Protein AF-A0A937XR87-F1 (afdb_monomer_lite)

Sequence (76 aa):
MRRAGEVTLRAELFIAIGSSLVVEPAASFPRIAKSNGASLVIINREPTPLDELADAVIRRPIGETLNALLGRLGYE

Structure (mmCIF, N/CA/C/O backbone):
data_AF-A0A937XR87-F1
#
_entry.id   AF-A0A937XR87-F1
#
loop_
_atom_site.group_PDB
_atom_site.id
_atom_site.type_symbol
_atom_site.label_atom_id
_atom_site.label_alt_id
_atom_site.label_comp_id
_atom_site.label_asym_id
_atom_site.label_entity_id
_atom_site.label_seq_id
_atom_site.pdbx_PDB_ins_code
_atom_site.Cartn_x
_atom_site.Cartn_y
_atom_site.Cartn_z
_atom_site.occupancy
_atom_site.B_iso_or_equiv
_atom_site.auth_seq_id
_atom_site.auth_comp_id
_atom_site.auth_asym_id
_atom_site.auth_atom_id
_atom_site.pdbx_PDB_model_num
ATOM 1 N N . MET A 1 1 ? -6.482 16.932 -2.331 1.00 90.38 1 MET A N 1
ATOM 2 C CA . MET A 1 1 ? -6.099 16.329 -1.033 1.00 90.38 1 MET A CA 1
ATOM 3 C C . MET A 1 1 ? -7.284 16.007 -0.124 1.00 90.38 1 MET A C 1
ATOM 5 O O . MET A 1 1 ? -7.374 14.859 0.276 1.00 90.38 1 MET A O 1
ATOM 9 N N . ARG A 1 2 ? -8.237 16.920 0.143 1.00 95.88 2 ARG A N 1
ATOM 10 C CA . ARG A 1 2 ? -9.395 16.649 1.034 1.00 95.88 2 ARG A CA 1
ATOM 11 C C . ARG A 1 2 ? -10.150 15.342 0.734 1.00 95.88 2 ARG A C 1
ATOM 13 O O . ARG A 1 2 ? -10.232 14.481 1.599 1.00 95.88 2 ARG A O 1
ATOM 20 N N . ARG A 1 3 ? -10.626 15.163 -0.506 1.00 97.50 3 ARG A N 1
ATOM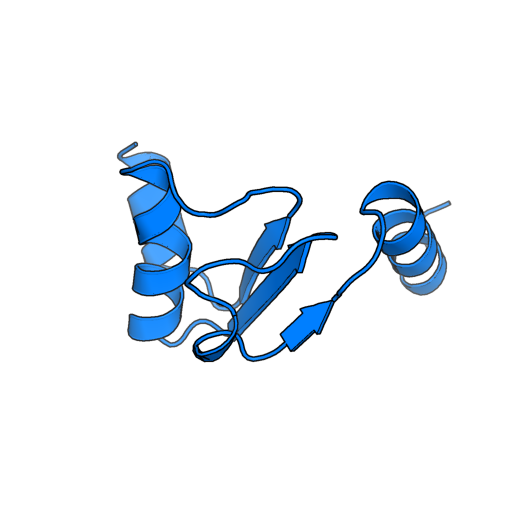 21 C CA . ARG A 1 3 ? -11.361 13.949 -0.914 1.00 97.50 3 ARG A CA 1
ATOM 22 C C . ARG A 1 3 ? -10.550 12.665 -0.704 1.00 97.50 3 ARG A C 1
ATOM 24 O O . ARG A 1 3 ? -11.119 11.665 -0.298 1.00 97.50 3 ARG A O 1
ATOM 31 N N . ALA A 1 4 ? -9.240 12.702 -0.964 1.00 97.19 4 ALA A N 1
ATOM 32 C CA . ALA A 1 4 ? -8.358 11.555 -0.749 1.00 97.19 4 ALA A CA 1
ATOM 33 C C . ALA A 1 4 ? -8.287 11.181 0.740 1.00 97.19 4 ALA A C 1
ATOM 35 O O . ALA A 1 4 ? -8.416 10.009 1.073 1.00 97.19 4 ALA A O 1
ATOM 36 N N . GLY A 1 5 ? -8.184 12.169 1.636 1.00 97.19 5 GLY A N 1
ATOM 37 C CA . GLY A 1 5 ? -8.250 11.937 3.082 1.00 97.19 5 GLY A CA 1
ATOM 38 C C . GLY A 1 5 ? -9.593 11.354 3.531 1.00 97.19 5 GLY A C 1
ATOM 39 O O . GLY A 1 5 ? -9.618 10.380 4.274 1.00 97.19 5 GLY A O 1
ATOM 40 N N . GLU A 1 6 ? -10.710 11.882 3.026 1.00 97.75 6 GLU A N 1
ATOM 41 C CA . GLU A 1 6 ? -12.056 11.388 3.367 1.00 97.75 6 GLU A CA 1
ATOM 42 C C . GLU A 1 6 ? -12.271 9.924 2.971 1.00 97.75 6 GLU A C 1
ATOM 44 O O . GLU A 1 6 ? -12.817 9.157 3.761 1.00 97.75 6 GLU A O 1
ATOM 49 N N . VAL A 1 7 ? -11.837 9.522 1.771 1.00 97.94 7 VAL A N 1
ATOM 50 C CA . VAL A 1 7 ? -11.944 8.114 1.348 1.00 97.94 7 VAL A CA 1
ATOM 51 C C . VAL A 1 7 ? -10.935 7.223 2.072 1.00 97.94 7 VAL A C 1
ATOM 53 O O . VAL A 1 7 ? -11.263 6.086 2.379 1.00 97.94 7 VAL A O 1
ATOM 56 N N . THR A 1 8 ? -9.752 7.746 2.418 1.00 98.25 8 THR A N 1
ATOM 57 C CA . THR A 1 8 ? -8.732 7.025 3.203 1.00 98.25 8 THR A CA 1
ATOM 58 C C . THR A 1 8 ? -9.280 6.610 4.568 1.00 98.25 8 THR A C 1
ATOM 60 O O . THR A 1 8 ? -9.123 5.463 4.967 1.00 98.25 8 THR A O 1
ATOM 63 N N . LEU A 1 9 ? -9.984 7.513 5.258 1.00 97.94 9 LEU A N 1
ATOM 64 C CA . LEU A 1 9 ? -10.585 7.250 6.574 1.00 97.94 9 LEU A CA 1
ATOM 65 C C . LEU A 1 9 ? -11.793 6.299 6.537 1.00 97.94 9 LEU A C 1
ATOM 67 O O . LEU A 1 9 ? -12.322 5.934 7.582 1.00 97.94 9 LEU A O 1
ATOM 71 N N . ARG A 1 10 ? -12.276 5.931 5.351 1.00 97.69 10 ARG A N 1
ATOM 72 C CA . ARG A 1 10 ? -13.397 4.996 5.172 1.00 97.69 10 ARG A CA 1
ATOM 73 C C . ARG A 1 10 ? -12.976 3.703 4.483 1.00 97.69 10 ARG A C 1
ATOM 75 O O . ARG A 1 10 ? -13.820 2.846 4.252 1.00 97.69 10 ARG A O 1
ATOM 82 N N . ALA A 1 11 ? -11.708 3.588 4.098 1.00 98.19 11 ALA A N 1
ATOM 83 C CA . ALA A 1 11 ? -11.211 2.431 3.383 1.00 98.19 11 ALA A CA 1
ATOM 84 C C . ALA A 1 11 ? -11.095 1.235 4.332 1.00 98.19 11 ALA A C 1
ATOM 86 O O . ALA A 1 11 ? -10.516 1.345 5.407 1.00 98.19 11 ALA A O 1
ATOM 87 N N . GLU A 1 12 ? -11.595 0.084 3.895 1.00 98.50 12 GLU A N 1
ATOM 88 C CA . GLU A 1 12 ? -11.328 -1.213 4.534 1.00 98.50 12 GLU A CA 1
ATOM 89 C C . GLU A 1 12 ? -10.091 -1.885 3.914 1.00 98.50 12 GLU A C 1
ATOM 91 O O . GLU A 1 12 ? -9.411 -2.690 4.547 1.00 98.50 12 GLU A O 1
ATOM 96 N N . LEU A 1 13 ? -9.766 -1.504 2.675 1.00 98.44 13 LEU A N 1
ATOM 97 C CA . LEU A 1 13 ? -8.593 -1.927 1.925 1.00 98.44 13 LEU A CA 1
ATOM 98 C C . LEU A 1 13 ? -7.970 -0.712 1.234 1.00 98.44 13 LEU A C 1
ATOM 100 O O . LEU A 1 13 ? -8.645 0.020 0.509 1.00 98.44 13 LEU A O 1
ATOM 104 N N . PHE A 1 14 ? -6.667 -0.533 1.419 1.00 98.50 14 PHE A N 1
ATOM 105 C CA . PHE A 1 14 ? -5.863 0.461 0.727 1.00 98.50 14 PHE A CA 1
ATOM 106 C C . PHE A 1 14 ? -4.789 -0.248 -0.100 1.00 98.50 14 PHE A C 1
ATOM 108 O O . PHE A 1 14 ? -3.976 -0.996 0.442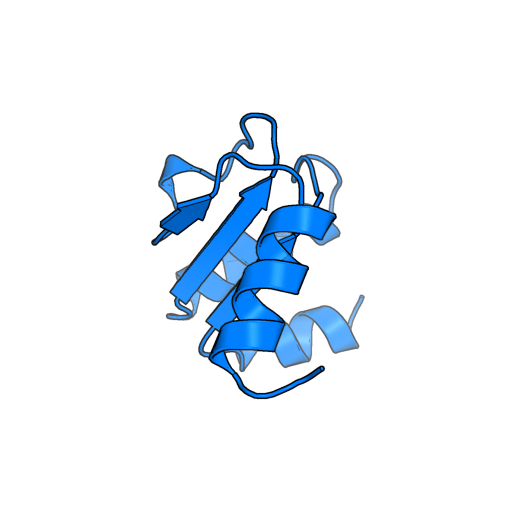 1.00 98.50 14 PHE A O 1
ATOM 115 N N . ILE A 1 15 ? -4.764 0.000 -1.412 1.00 97.94 15 ILE A N 1
ATOM 116 C CA . ILE A 1 15 ? -3.759 -0.575 -2.312 1.00 97.94 15 ILE A CA 1
ATOM 117 C C . ILE A 1 15 ? -2.863 0.545 -2.841 1.00 97.94 15 ILE A C 1
ATOM 119 O O . ILE A 1 15 ? -3.310 1.402 -3.605 1.00 97.94 15 ILE A O 1
ATOM 123 N N . ALA A 1 16 ? -1.591 0.539 -2.449 1.00 97.44 16 ALA A N 1
ATOM 124 C CA . ALA A 1 16 ? -0.577 1.418 -3.018 1.00 97.44 16 ALA A CA 1
ATOM 125 C C . ALA A 1 16 ? 0.101 0.711 -4.196 1.00 97.44 16 ALA A C 1
ATOM 127 O O . ALA A 1 16 ? 0.787 -0.293 -4.015 1.00 97.44 16 ALA A O 1
ATOM 128 N N . ILE A 1 17 ? -0.091 1.227 -5.408 1.00 96.88 17 ILE A N 1
ATOM 129 C CA . ILE A 1 17 ? 0.392 0.599 -6.642 1.00 96.88 17 ILE A CA 1
ATOM 130 C C . ILE A 1 17 ? 1.366 1.549 -7.337 1.00 96.88 17 ILE A C 1
ATOM 132 O O . ILE A 1 17 ? 1.007 2.687 -7.631 1.00 96.88 17 ILE A O 1
ATOM 136 N N . GLY A 1 18 ? 2.587 1.086 -7.610 1.00 95.62 18 GLY A N 1
ATOM 137 C CA . GLY A 1 18 ? 3.570 1.834 -8.404 1.00 95.62 18 GLY A CA 1
ATOM 138 C C . GLY A 1 18 ? 4.035 3.151 -7.808 1.00 95.62 18 GLY A C 1
ATOM 139 O O . GLY A 1 18 ? 4.339 4.085 -8.544 1.00 95.62 18 GLY A O 1
ATOM 140 N N . SER A 1 19 ? 4.075 3.231 -6.483 1.00 95.75 19 SER A N 1
ATOM 141 C CA . SER A 1 19 ? 4.570 4.393 -5.758 1.00 95.75 19 SER A CA 1
ATOM 142 C C . SER A 1 19 ? 5.737 3.988 -4.870 1.00 95.75 19 SER A C 1
ATOM 144 O O . SER A 1 19 ? 5.686 2.950 -4.214 1.00 95.75 19 SER A O 1
ATOM 146 N N . SER A 1 20 ? 6.764 4.835 -4.812 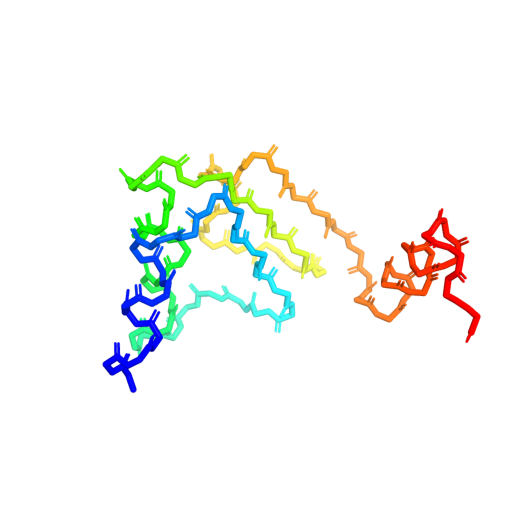1.00 96.19 20 SER A N 1
ATOM 147 C CA . SER A 1 20 ? 7.864 4.705 -3.849 1.00 96.19 20 SER A CA 1
ATOM 148 C C . SER A 1 20 ? 7.447 5.077 -2.424 1.00 96.19 20 SER A C 1
ATOM 150 O O . SER A 1 20 ? 8.162 4.757 -1.479 1.00 96.19 20 SER A O 1
ATOM 152 N N . LEU A 1 21 ? 6.290 5.738 -2.261 1.00 97.06 21 LEU A N 1
ATOM 153 C CA . LEU A 1 21 ? 5.739 6.164 -0.970 1.00 97.06 21 LEU A CA 1
ATOM 154 C C . LEU A 1 21 ? 6.688 7.072 -0.167 1.00 97.06 21 LEU A C 1
ATOM 156 O O . LEU A 1 21 ? 6.767 6.974 1.053 1.00 97.06 21 LEU A O 1
ATOM 160 N N . VAL A 1 22 ? 7.382 7.984 -0.859 1.00 97.19 22 VAL A N 1
ATOM 161 C CA . VAL A 1 22 ? 8.293 8.971 -0.238 1.00 97.19 22 VAL A CA 1
ATOM 162 C C . VAL A 1 22 ? 7.806 10.420 -0.333 1.00 97.19 22 VAL A C 1
ATOM 164 O O . VAL A 1 22 ? 8.337 11.291 0.347 1.00 97.19 22 VAL A O 1
ATOM 167 N N . VAL A 1 23 ? 6.821 10.704 -1.194 1.00 96.94 23 VAL A N 1
ATOM 168 C CA . VAL A 1 23 ? 6.351 12.073 -1.457 1.00 96.94 23 VAL A CA 1
ATOM 169 C C . VAL A 1 23 ? 5.104 12.381 -0.636 1.00 96.94 23 VAL A C 1
ATOM 171 O O . VAL A 1 23 ? 4.052 11.759 -0.811 1.00 96.94 23 VAL A O 1
ATOM 174 N N . GLU A 1 24 ? 5.205 13.389 0.225 1.00 95.88 24 GLU A N 1
ATOM 175 C CA . GLU A 1 24 ? 4.085 13.886 1.022 1.00 95.88 24 GLU A CA 1
ATOM 176 C C . GLU A 1 24 ? 3.222 14.907 0.256 1.00 95.88 24 GLU A C 1
ATOM 178 O O . GLU A 1 24 ? 3.730 15.621 -0.613 1.00 95.88 24 GLU A O 1
ATOM 183 N N . PRO A 1 25 ? 1.904 14.994 0.540 1.00 94.69 25 PRO A N 1
ATOM 184 C CA . PRO A 1 25 ? 1.152 14.264 1.574 1.00 94.69 25 PRO A CA 1
ATOM 185 C C . PRO A 1 25 ? 0.642 12.877 1.134 1.00 94.69 25 PRO A C 1
ATOM 187 O O . PRO A 1 25 ? -0.078 12.214 1.877 1.00 94.69 25 PRO A O 1
ATOM 190 N N . ALA A 1 26 ? 0.930 12.444 -0.097 1.00 96.25 26 ALA A N 1
ATOM 191 C CA . ALA A 1 26 ? 0.370 11.207 -0.640 1.00 96.25 26 ALA A CA 1
ATOM 192 C C . ALA A 1 26 ? 0.874 9.955 0.103 1.00 96.25 26 ALA A C 1
ATOM 194 O O . ALA A 1 26 ? 0.095 9.031 0.337 1.00 96.25 26 ALA A O 1
ATOM 195 N N . ALA A 1 27 ? 2.147 9.947 0.510 1.00 97.00 27 ALA A N 1
ATOM 196 C CA . ALA A 1 27 ? 2.765 8.869 1.283 1.00 97.00 27 ALA A CA 1
ATOM 197 C C . ALA A 1 27 ? 2.152 8.685 2.685 1.00 97.00 27 ALA A C 1
ATOM 199 O O . ALA A 1 27 ? 2.226 7.590 3.247 1.00 97.00 27 ALA A O 1
ATOM 200 N N . SER A 1 28 ? 1.479 9.704 3.227 1.00 97.31 28 SER A N 1
ATOM 201 C CA . SER A 1 28 ? 0.749 9.594 4.491 1.00 97.31 28 SER A CA 1
ATOM 202 C C . SER A 1 28 ? -0.540 8.772 4.386 1.00 97.31 28 SER A C 1
ATOM 204 O O . SER A 1 28 ? -0.920 8.133 5.365 1.00 97.31 28 SER A O 1
ATOM 206 N N . PHE A 1 29 ? -1.225 8.739 3.236 1.00 98.12 29 PHE A N 1
ATOM 207 C CA . PHE A 1 29 ? -2.540 8.084 3.141 1.00 98.12 29 PHE A CA 1
ATOM 208 C C . PHE A 1 29 ? -2.530 6.575 3.432 1.00 98.12 29 PHE A C 1
ATOM 210 O O . PHE A 1 29 ? -3.362 6.152 4.233 1.00 98.12 29 PHE A O 1
ATOM 217 N N . PRO A 1 30 ? -1.606 5.756 2.891 1.00 98.12 30 PRO A N 1
ATOM 218 C CA . PRO A 1 30 ? -1.559 4.332 3.225 1.00 98.12 30 PRO A CA 1
ATOM 219 C C . PRO A 1 30 ? -1.328 4.089 4.723 1.00 98.12 30 PRO A C 1
ATOM 221 O O . PRO A 1 30 ? -1.943 3.202 5.313 1.00 98.12 30 PRO A O 1
ATOM 224 N N . ARG A 1 31 ? -0.489 4.921 5.359 1.00 97.56 31 ARG A N 1
ATOM 225 C CA . ARG A 1 31 ? -0.238 4.871 6.805 1.00 97.56 31 ARG A CA 1
ATOM 226 C C . ARG A 1 31 ? -1.497 5.217 7.598 1.00 97.56 31 ARG A C 1
ATOM 228 O O . ARG A 1 31 ? -1.853 4.485 8.513 1.00 97.56 31 ARG A O 1
ATOM 235 N N . ILE A 1 32 ? -2.184 6.299 7.223 1.00 98.19 32 ILE A N 1
ATOM 236 C CA . ILE A 1 32 ? -3.438 6.733 7.855 1.00 98.19 32 ILE A CA 1
ATOM 237 C C . ILE A 1 32 ? -4.514 5.653 7.707 1.00 98.19 32 ILE A C 1
ATOM 239 O O . ILE A 1 32 ? -5.169 5.327 8.692 1.00 98.19 32 ILE A O 1
ATOM 243 N N . ALA A 1 33 ? -4.671 5.070 6.515 1.00 98.44 33 ALA A N 1
ATOM 244 C CA . ALA A 1 33 ? -5.619 3.985 6.276 1.00 98.44 33 ALA A CA 1
ATOM 245 C C . ALA A 1 33 ? -5.347 2.801 7.211 1.00 98.44 33 ALA A C 1
ATOM 247 O O . ALA A 1 33 ? -6.254 2.347 7.906 1.00 98.44 33 ALA A O 1
ATOM 248 N N . LYS A 1 34 ? -4.085 2.354 7.289 1.00 98.12 34 LYS A N 1
ATOM 249 C CA . LYS A 1 34 ? -3.676 1.250 8.165 1.00 98.12 34 LYS A CA 1
ATOM 250 C C . LYS A 1 34 ? -3.932 1.551 9.641 1.00 98.12 34 LYS A C 1
ATOM 252 O O . LYS A 1 34 ? -4.497 0.719 10.345 1.00 98.12 34 LYS A O 1
ATOM 257 N N . SER A 1 35 ? -3.571 2.747 10.109 1.00 97.56 35 SER A N 1
ATOM 258 C CA . SER A 1 35 ? -3.867 3.197 11.478 1.00 97.56 35 SER A CA 1
ATOM 259 C C . SER A 1 35 ? -5.366 3.263 11.775 1.00 97.56 35 SER A C 1
ATOM 261 O O . SER A 1 35 ? -5.761 3.120 12.927 1.00 97.56 35 S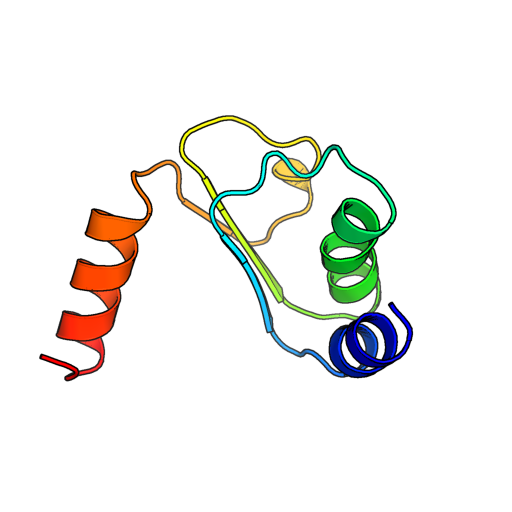ER A O 1
ATOM 263 N N . ASN A 1 36 ? -6.196 3.450 10.750 1.00 97.94 36 ASN A N 1
ATOM 264 C CA . ASN A 1 36 ? -7.651 3.466 10.843 1.00 97.94 36 ASN A CA 1
ATOM 265 C C . ASN A 1 36 ? -8.290 2.078 10.610 1.00 97.94 36 ASN A C 1
ATOM 267 O O . ASN A 1 36 ? -9.497 1.977 10.417 1.00 97.94 36 ASN A O 1
ATOM 271 N N . GLY A 1 37 ? -7.491 1.006 10.627 1.00 98.06 37 GLY A N 1
ATOM 272 C CA . GLY A 1 37 ? -7.967 -0.378 10.553 1.00 98.06 37 GLY A CA 1
ATOM 273 C C . GLY A 1 37 ? -8.079 -0.960 9.143 1.00 98.06 37 GLY A C 1
ATOM 274 O O . GLY A 1 37 ? -8.471 -2.117 9.010 1.00 98.06 37 GLY A O 1
ATOM 275 N N . ALA A 1 38 ? -7.712 -0.214 8.097 1.00 98.69 38 ALA A N 1
ATOM 276 C CA . ALA A 1 38 ? -7.685 -0.756 6.744 1.00 98.69 38 ALA A CA 1
ATOM 277 C C . ALA A 1 38 ? -6.579 -1.810 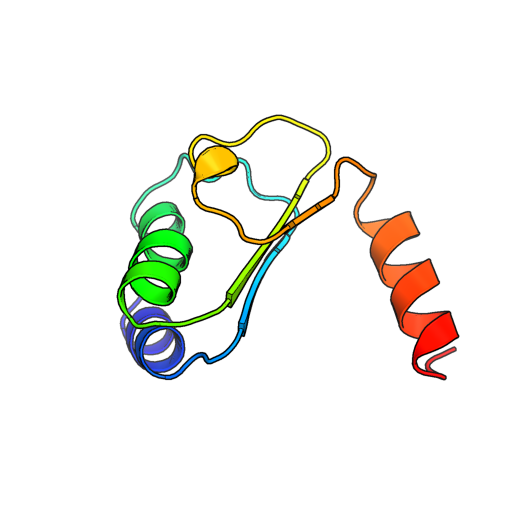6.589 1.00 98.69 38 ALA A C 1
ATOM 279 O O . ALA A 1 38 ? -5.479 -1.664 7.132 1.00 98.69 38 ALA A O 1
ATOM 280 N N . SER A 1 39 ? -6.829 -2.819 5.757 1.00 98.75 39 SER A N 1
ATOM 281 C CA . SER A 1 39 ? -5.754 -3.656 5.221 1.00 98.75 39 SER A CA 1
ATOM 282 C C . SER A 1 39 ? -4.922 -2.846 4.227 1.00 98.75 39 SER A C 1
ATOM 284 O O . SER A 1 39 ? -5.478 -2.147 3.379 1.00 98.75 39 SER A O 1
ATOM 286 N N . LEU A 1 40 ? -3.599 -2.941 4.304 1.00 98.69 40 LEU A N 1
ATOM 287 C CA . LEU A 1 40 ? -2.670 -2.257 3.410 1.00 98.69 40 LEU A CA 1
ATOM 288 C C . LEU A 1 40 ? -1.954 -3.267 2.514 1.00 98.69 40 LEU A C 1
ATOM 290 O O . LEU A 1 40 ? -1.218 -4.126 2.994 1.00 98.69 40 LEU A O 1
ATOM 294 N N . VAL A 1 41 ? -2.120 -3.116 1.201 1.00 98.44 41 VAL A N 1
ATOM 295 C CA . VAL A 1 41 ? -1.396 -3.888 0.185 1.00 98.44 41 VAL A CA 1
ATOM 296 C C . VAL A 1 41 ? -0.502 -2.954 -0.622 1.00 98.44 41 VAL A C 1
ATOM 298 O O . VAL A 1 41 ? -0.956 -1.924 -1.122 1.00 98.44 41 VAL A O 1
ATOM 301 N N . ILE A 1 42 ? 0.765 -3.323 -0.786 1.00 98.38 42 ILE A N 1
ATOM 302 C CA . ILE A 1 42 ? 1.729 -2.573 -1.597 1.00 98.38 42 ILE A CA 1
ATOM 303 C C . ILE A 1 42 ? 2.129 -3.417 -2.805 1.00 98.38 42 ILE A C 1
ATOM 305 O O . ILE A 1 42 ? 2.596 -4.544 -2.661 1.00 98.38 42 ILE A O 1
ATOM 309 N N . ILE A 1 43 ? 1.967 -2.866 -4.007 1.00 97.88 43 ILE A N 1
ATOM 310 C CA . ILE A 1 43 ? 2.402 -3.473 -5.268 1.00 97.88 43 ILE A CA 1
ATOM 311 C C . ILE A 1 43 ? 3.458 -2.562 -5.881 1.00 97.88 43 ILE A C 1
ATOM 313 O O . ILE A 1 43 ? 3.141 -1.548 -6.510 1.00 97.88 43 ILE A O 1
ATOM 317 N N . ASN A 1 44 ? 4.725 -2.917 -5.692 1.00 97.06 44 ASN A N 1
ATOM 318 C CA . ASN A 1 44 ? 5.839 -2.166 -6.249 1.00 97.06 44 ASN A CA 1
ATOM 319 C C . ASN A 1 44 ? 7.050 -3.071 -6.485 1.00 97.06 44 ASN A C 1
ATOM 321 O O . ASN A 1 44 ? 7.290 -4.014 -5.733 1.00 97.06 44 ASN A O 1
ATOM 325 N N . ARG A 1 45 ? 7.840 -2.769 -7.518 1.00 96.50 45 ARG A N 1
ATOM 326 C CA . ARG A 1 45 ? 9.064 -3.530 -7.830 1.00 96.50 45 ARG A CA 1
ATOM 327 C C . ARG A 1 45 ? 10.145 -3.325 -6.774 1.00 96.50 45 ARG A C 1
ATOM 329 O O . ARG A 1 45 ? 10.878 -4.253 -6.456 1.00 96.50 45 ARG A O 1
ATOM 336 N N . GLU A 1 46 ? 10.226 -2.109 -6.256 1.00 96.12 46 GLU A N 1
ATOM 337 C CA . GLU A 1 46 ? 11.261 -1.677 -5.328 1.00 96.12 46 GLU A CA 1
ATOM 338 C C . GLU A 1 46 ? 10.721 -1.589 -3.895 1.00 96.12 46 GLU A C 1
ATOM 340 O O . GLU A 1 46 ? 9.508 -1.412 -3.706 1.00 96.12 46 GLU A O 1
ATOM 345 N N . PRO A 1 47 ? 11.605 -1.710 -2.887 1.00 97.19 47 PRO A N 1
ATOM 346 C CA . PRO A 1 47 ? 11.302 -1.390 -1.498 1.00 97.19 47 PRO A CA 1
ATOM 347 C C . PRO A 1 47 ? 10.624 -0.034 -1.312 1.00 97.19 47 PRO A C 1
ATOM 349 O O . PRO A 1 47 ? 10.936 0.935 -2.003 1.00 97.19 47 PRO A O 1
ATOM 352 N N . THR A 1 48 ? 9.710 0.031 -0.351 1.00 98.06 48 THR A N 1
ATOM 353 C CA . THR A 1 48 ? 9.056 1.252 0.111 1.00 98.06 48 THR A CA 1
ATOM 354 C C . THR A 1 48 ? 9.237 1.386 1.625 1.00 98.06 48 THR A C 1
ATOM 356 O O . THR A 1 48 ? 9.316 0.377 2.330 1.00 98.06 48 THR A O 1
ATOM 359 N N . PRO A 1 49 ? 9.235 2.610 2.178 1.00 97.94 49 PRO A N 1
ATOM 360 C CA . PRO A 1 49 ? 9.324 2.804 3.627 1.00 97.94 49 PRO A CA 1
ATOM 361 C C . PRO A 1 49 ? 8.152 2.211 4.427 1.00 97.94 49 PRO A C 1
ATOM 363 O O . PRO A 1 49 ? 8.205 2.200 5.653 1.00 97.94 49 PRO A O 1
ATOM 366 N N . LEU A 1 50 ? 7.071 1.784 3.762 1.00 97.81 50 LEU A N 1
ATOM 367 C CA . LEU A 1 50 ? 5.861 1.256 4.399 1.00 97.81 50 LEU A CA 1
ATOM 368 C C . LEU A 1 50 ? 5.722 -0.265 4.281 1.00 97.81 50 LEU A C 1
ATOM 370 O O . LEU A 1 50 ? 4.699 -0.802 4.693 1.00 97.81 50 LEU A O 1
ATOM 374 N N . ASP A 1 51 ? 6.720 -0.966 3.743 1.00 98.25 51 ASP A N 1
ATOM 375 C CA . ASP A 1 51 ? 6.611 -2.408 3.502 1.00 98.25 51 ASP A CA 1
ATOM 376 C C . ASP A 1 51 ? 6.384 -3.216 4.785 1.00 98.25 51 ASP A C 1
ATOM 378 O O . ASP A 1 51 ? 5.567 -4.129 4.786 1.00 98.25 51 ASP A O 1
ATOM 382 N N . GLU A 1 52 ? 7.047 -2.856 5.886 1.00 97.69 52 GLU A N 1
ATOM 383 C CA . GLU A 1 52 ? 6.869 -3.524 7.188 1.00 97.69 52 GLU A CA 1
ATOM 384 C C . GLU A 1 52 ? 5.492 -3.265 7.814 1.00 97.69 52 GLU A C 1
ATOM 386 O O . GLU A 1 52 ? 5.037 -4.022 8.667 1.00 97.69 52 GLU A O 1
ATOM 391 N N . LEU A 1 53 ? 4.824 -2.187 7.397 1.00 97.56 53 LEU A N 1
ATOM 392 C CA . LEU A 1 53 ? 3.485 -1.830 7.856 1.00 97.56 53 LEU A CA 1
ATOM 393 C C . LEU A 1 53 ? 2.389 -2.556 7.055 1.00 97.56 53 LEU A C 1
ATOM 395 O O . LEU A 1 53 ? 1.254 -2.666 7.525 1.00 97.56 53 LEU A O 1
ATOM 399 N N . ALA A 1 54 ? 2.699 -2.996 5.835 1.00 98.31 54 ALA A N 1
ATOM 400 C CA . ALA A 1 54 ? 1.735 -3.593 4.926 1.00 98.31 54 ALA A CA 1
ATOM 401 C C . ALA A 1 54 ? 1.374 -5.029 5.328 1.00 98.31 54 ALA A C 1
ATOM 403 O O . ALA A 1 54 ? 2.221 -5.814 5.742 1.00 98.31 54 ALA A O 1
ATOM 404 N N . ASP A 1 55 ? 0.110 -5.396 5.126 1.00 98.69 55 ASP A N 1
ATOM 405 C CA . ASP A 1 55 ? -0.369 -6.771 5.297 1.00 98.69 55 ASP A CA 1
ATOM 406 C C . ASP A 1 55 ? 0.108 -7.681 4.160 1.00 98.69 55 ASP A C 1
ATOM 408 O O . ASP A 1 55 ? 0.253 -8.890 4.335 1.00 98.69 55 ASP A O 1
ATOM 412 N N . ALA A 1 56 ? 0.363 -7.104 2.983 1.00 98.19 56 ALA A N 1
ATOM 413 C CA . ALA A 1 56 ? 0.975 -7.803 1.864 1.00 98.19 56 ALA A CA 1
ATOM 414 C C . ALA A 1 56 ? 1.838 -6.864 1.015 1.00 98.19 56 ALA A C 1
ATOM 416 O O . ALA A 1 56 ? 1.438 -5.745 0.684 1.00 98.19 56 ALA A O 1
ATOM 417 N N . VAL A 1 57 ? 2.995 -7.370 0.584 1.00 98.25 57 VAL A N 1
ATOM 418 C CA . VAL A 1 57 ? 3.903 -6.684 -0.341 1.00 98.25 57 VAL A CA 1
ATOM 419 C C . VAL A 1 57 ? 4.138 -7.570 -1.561 1.00 98.25 57 VAL A C 1
ATOM 421 O O . VAL A 1 57 ? 4.679 -8.670 -1.457 1.00 98.25 57 VAL A O 1
ATOM 424 N N . ILE A 1 58 ? 3.744 -7.090 -2.740 1.00 97.69 58 ILE A N 1
ATOM 425 C CA . ILE A 1 58 ? 3.913 -7.784 -4.019 1.00 97.69 58 ILE A CA 1
ATOM 426 C C . ILE A 1 58 ? 5.060 -7.131 -4.794 1.00 97.69 58 ILE A C 1
ATOM 428 O O . ILE A 1 58 ? 4.913 -6.060 -5.385 1.00 97.69 58 ILE A O 1
ATOM 432 N N . ARG A 1 59 ? 6.206 -7.820 -4.821 1.00 97.38 59 ARG A N 1
ATOM 433 C CA . ARG A 1 59 ? 7.451 -7.387 -5.480 1.00 97.38 59 ARG A CA 1
ATOM 434 C C . ARG A 1 59 ? 7.505 -7.757 -6.958 1.00 97.38 59 ARG A C 1
ATOM 436 O O . ARG A 1 59 ? 8.304 -8.596 -7.369 1.00 97.38 59 ARG A O 1
ATOM 443 N N . ARG A 1 60 ? 6.612 -7.182 -7.766 1.00 95.44 60 ARG A N 1
ATOM 444 C CA . ARG A 1 60 ? 6.471 -7.525 -9.193 1.00 95.44 60 ARG A CA 1
ATOM 445 C C . ARG A 1 60 ? 6.117 -6.311 -10.059 1.00 95.44 60 ARG A C 1
ATOM 447 O O . ARG A 1 60 ? 5.639 -5.305 -9.532 1.00 95.44 60 ARG A O 1
ATOM 454 N N . PRO A 1 61 ? 6.325 -6.378 -11.389 1.00 94.06 61 PRO A N 1
ATOM 455 C CA . PRO A 1 61 ? 5.805 -5.375 -12.312 1.00 94.06 61 PRO A CA 1
ATOM 456 C C . PRO A 1 61 ? 4.282 -5.247 -12.188 1.00 94.06 61 PRO A C 1
ATOM 458 O O . PRO A 1 61 ? 3.561 -6.247 -12.140 1.00 94.06 61 PRO A O 1
ATOM 461 N N . ILE A 1 62 ? 3.790 -4.009 -12.153 1.00 94.06 62 ILE A N 1
ATOM 462 C CA . ILE A 1 62 ? 2.370 -3.709 -11.921 1.00 94.06 62 ILE A CA 1
ATOM 463 C C . ILE A 1 62 ? 1.500 -4.274 -13.043 1.00 94.06 62 ILE A C 1
ATOM 465 O O . ILE A 1 62 ? 0.497 -4.911 -12.753 1.00 94.06 62 ILE A O 1
ATOM 469 N N . GLY A 1 63 ? 1.905 -4.085 -14.305 1.00 93.38 63 GLY A N 1
ATOM 470 C CA . GLY A 1 63 ? 1.133 -4.540 -15.466 1.00 93.38 63 GLY A CA 1
ATOM 471 C C . GLY A 1 63 ? 0.876 -6.046 -15.440 1.00 93.38 63 GLY A C 1
ATOM 472 O O . GLY A 1 63 ? -0.267 -6.477 -15.509 1.00 93.38 63 GLY A O 1
ATOM 473 N N . GLU A 1 64 ? 1.920 -6.851 -15.233 1.00 94.19 64 GLU A N 1
ATOM 474 C CA . GLU A 1 64 ? 1.782 -8.307 -15.097 1.00 94.19 64 GLU A CA 1
ATOM 475 C C . GLU A 1 64 ? 0.920 -8.706 -13.895 1.00 94.19 64 GLU A C 1
ATOM 477 O O . GLU A 1 64 ? 0.112 -9.629 -13.981 1.00 94.19 64 GLU A O 1
ATOM 482 N N . THR A 1 65 ? 1.095 -8.014 -12.767 1.00 95.00 65 THR A N 1
ATOM 483 C CA . THR A 1 65 ? 0.364 -8.309 -11.529 1.00 95.00 65 THR A CA 1
ATOM 484 C C . THR A 1 65 ? -1.127 -8.032 -11.692 1.00 95.00 65 THR A C 1
ATOM 486 O O . THR A 1 65 ? -1.947 -8.877 -11.335 1.00 95.00 65 THR A O 1
ATOM 489 N N . LEU A 1 66 ? -1.481 -6.875 -12.253 1.00 93.88 66 LEU A N 1
ATOM 490 C CA . LEU A 1 66 ? -2.870 -6.491 -12.473 1.00 93.88 66 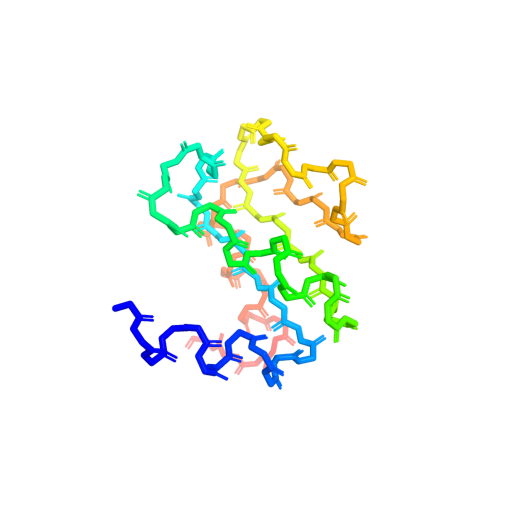LEU A CA 1
ATOM 491 C C . LEU A 1 66 ? -3.517 -7.336 -13.569 1.00 93.88 66 LEU A C 1
ATOM 493 O O . LEU A 1 66 ? -4.632 -7.789 -13.359 1.00 93.88 66 LEU A O 1
ATOM 497 N N . ASN A 1 67 ? -2.822 -7.650 -14.666 1.00 95.38 67 ASN A N 1
ATOM 498 C CA . ASN A 1 67 ? -3.360 -8.545 -15.699 1.00 95.38 67 ASN A CA 1
ATOM 499 C C . ASN A 1 67 ? -3.691 -9.933 -15.132 1.00 95.38 67 ASN A C 1
ATOM 501 O O . ASN A 1 67 ? -4.772 -10.467 -15.370 1.00 95.38 67 ASN A O 1
ATOM 505 N N . ALA A 1 68 ? -2.796 -10.505 -14.320 1.00 94.50 68 ALA A N 1
ATOM 506 C CA . ALA A 1 68 ? -3.057 -11.785 -13.665 1.00 94.50 68 ALA A CA 1
ATOM 507 C C . ALA A 1 68 ? -4.221 -11.711 -12.658 1.00 94.50 68 ALA A C 1
ATOM 509 O O . ALA A 1 68 ? -4.943 -12.694 -12.481 1.00 94.50 68 ALA A O 1
ATOM 510 N N . LEU A 1 69 ? -4.398 -10.571 -11.980 1.00 93.44 69 LEU A N 1
ATOM 511 C CA . LEU A 1 69 ? -5.528 -10.341 -11.079 1.00 93.44 69 LEU A CA 1
ATOM 512 C C . LEU A 1 69 ? -6.845 -10.220 -11.854 1.00 93.44 69 LEU A C 1
ATOM 514 O O . LEU A 1 69 ? -7.818 -10.866 -11.481 1.00 93.44 69 LEU A O 1
ATOM 518 N N . LEU A 1 70 ? -6.866 -9.439 -12.933 1.00 95.31 70 LEU A N 1
ATOM 519 C CA . LEU A 1 70 ? -8.043 -9.240 -13.778 1.00 95.31 70 LEU A CA 1
ATOM 520 C C . LEU A 1 70 ? -8.528 -10.566 -14.371 1.00 95.31 70 LEU A C 1
ATOM 522 O O . LEU A 1 70 ? -9.696 -10.905 -14.191 1.00 95.31 70 LEU A O 1
ATOM 526 N N . GLY A 1 71 ? -7.618 -11.386 -14.909 1.00 96.19 71 GLY A N 1
ATOM 527 C CA . GLY A 1 71 ? -7.964 -12.719 -15.411 1.00 96.19 71 GLY A CA 1
ATOM 528 C C . GLY A 1 71 ? -8.556 -13.643 -14.337 1.00 96.19 71 GLY A C 1
ATOM 529 O O . GLY A 1 71 ? -9.480 -14.403 -14.610 1.00 96.19 71 GLY A O 1
ATOM 530 N N . ARG A 1 72 ? -8.100 -13.547 -13.078 1.00 94.94 72 ARG A N 1
ATOM 531 C CA . ARG A 1 72 ? -8.698 -14.293 -11.950 1.00 94.94 72 ARG A CA 1
ATOM 532 C C . ARG A 1 72 ? -10.071 -13.778 -11.533 1.00 94.94 72 ARG A C 1
ATOM 534 O O . ARG A 1 72 ? -10.861 -14.544 -10.991 1.00 94.94 72 ARG A O 1
ATOM 541 N N . LEU A 1 73 ? -10.324 -12.492 -11.739 1.00 95.94 73 LEU A N 1
ATOM 542 C CA . LEU A 1 73 ? -11.595 -11.844 -11.435 1.00 95.94 73 LEU A CA 1
ATOM 543 C C . LEU A 1 73 ? -12.604 -11.944 -12.594 1.00 95.94 73 LEU A C 1
ATOM 545 O O . LEU A 1 73 ? -13.729 -11.478 -12.443 1.00 95.94 73 LEU A O 1
ATOM 549 N N . GLY A 1 74 ? -12.224 -12.557 -13.720 1.00 95.06 74 GLY A N 1
ATOM 550 C CA . GLY A 1 74 ? -13.080 -12.697 -14.900 1.00 95.06 74 GLY A CA 1
ATOM 551 C C . GLY A 1 74 ? -13.193 -11.426 -15.744 1.00 95.06 74 GLY A C 1
ATOM 552 O O . GLY A 1 74 ? -14.153 -11.289 -16.498 1.00 95.06 74 GLY A O 1
ATOM 553 N N . TYR A 1 75 ? -12.242 -10.498 -15.609 1.00 88.75 75 TYR A N 1
ATOM 554 C CA . TYR A 1 75 ? -12.107 -9.343 -16.493 1.00 88.75 75 TYR A CA 1
ATOM 555 C C . TYR A 1 75 ? -11.046 -9.669 -17.552 1.00 88.75 75 TYR A C 1
ATOM 557 O O . TYR A 1 75 ? -9.863 -9.766 -17.217 1.00 88.75 75 TYR A O 1
ATOM 565 N N . GLU A 1 76 ? -11.484 -9.880 -18.798 1.00 74.25 76 GLU A N 1
ATOM 566 C CA . GLU A 1 76 ? -10.615 -9.981 -19.985 1.00 74.25 76 GLU A CA 1
ATOM 567 C C . GLU A 1 76 ? -10.371 -8.610 -20.625 1.00 74.25 76 GLU A C 1
ATOM 569 O O . GLU A 1 76 ? -11.338 -7.816 -20.722 1.00 74.25 76 GLU A O 1
#

pLDDT: mean 96.49, std 3.17, range [74.25, 98.75]

Foldseek 3Di:
DVVLQVVLLVAQEDEAAADLLPDPPVSVSLVSSLVSNHAYEYEELDDHPCCVVHPYYHNDDRVVVVVVVCVVVVHD

Secondary structure (DSSP, 8-state):
-HHHHHHHTT-SEEEEES--S-STTTTHHHHHHHHTT-EEEEE-SS--TTGGG-SEEE-S-HHHHHHHHHHHHT--

Radius of gyration: 12.8 Å; chains: 1; bounding box: 25×31×32 Å